Protein AF-A0A7Z0AZJ5-F1 (afdb_monomer_lite)

Radius of gyration: 17.48 Å; chains: 1; bounding box: 37×27×43 Å

Organism: NCBI:txid420952

Sequence (72 aa):
MTSYDAQCLMIAAGLGLGVMPRAIAQEQAAKLGLSIVTLTDSWAERDLLLAVRSLEALPVACRMLVAHLRGG

Secondary structure (DSSP, 8-state):
--HHHHHHHHHHTTS------HHHHHHHHHHHT-------SGGG--------S-STTS-HHHHHHHHHHTT-

Structure (mmCIF, N/CA/C/O backbone):
data_AF-A0A7Z0AZJ5-F1
#
_entry.id   AF-A0A7Z0AZJ5-F1
#
loop_
_atom_site.group_PDB
_atom_site.id
_atom_site.type_symbol
_atom_site.label_atom_id
_atom_site.label_alt_id
_atom_site.label_comp_id
_atom_site.label_asym_id
_atom_site.label_entity_id
_atom_site.label_seq_id
_atom_site.pdbx_PDB_ins_code
_atom_site.Cartn_x
_atom_site.Cartn_y
_atom_site.Cartn_z
_atom_site.occupancy
_atom_site.B_iso_or_equiv
_atom_site.auth_seq_id
_atom_site.auth_comp_id
_atom_site.auth_asym_id
_atom_site.auth_atom_id
_atom_site.pdbx_PDB_model_num
ATOM 1 N N . MET A 1 1 ? 7.473 11.953 8.411 1.00 50.09 1 MET A N 1
ATOM 2 C CA . MET A 1 1 ? 6.132 11.424 8.723 1.00 50.09 1 MET A CA 1
ATOM 3 C C . MET A 1 1 ? 5.443 11.186 7.398 1.00 50.09 1 MET A C 1
ATOM 5 O O . MET A 1 1 ? 5.349 12.132 6.623 1.00 50.09 1 MET A O 1
ATOM 9 N N . THR A 1 2 ? 5.105 9.942 7.061 1.00 66.56 2 THR A N 1
ATOM 10 C CA . THR A 1 2 ? 4.383 9.685 5.806 1.00 66.56 2 THR A CA 1
ATOM 11 C C . THR A 1 2 ? 2.963 10.245 5.928 1.00 66.56 2 THR A C 1
ATOM 13 O O . THR A 1 2 ? 2.469 10.435 7.043 1.00 66.56 2 THR A O 1
ATOM 16 N N . SER A 1 3 ? 2.294 10.548 4.811 1.00 81.56 3 SER A N 1
ATOM 17 C CA . SER A 1 3 ? 0.926 11.092 4.853 1.00 81.56 3 SER A CA 1
ATOM 18 C C . SER A 1 3 ? -0.050 10.170 5.595 1.00 81.56 3 SER A C 1
ATOM 20 O O . SER A 1 3 ? -0.988 10.652 6.227 1.00 81.56 3 SER A O 1
ATOM 22 N N . TYR A 1 4 ? 0.184 8.854 5.557 1.00 89.12 4 TYR A N 1
ATOM 23 C CA . TYR A 1 4 ? -0.670 7.867 6.212 1.00 89.12 4 TYR A CA 1
ATOM 24 C C . TYR A 1 4 ? -0.481 7.819 7.728 1.00 89.12 4 TYR A C 1
ATOM 26 O O . TYR A 1 4 ? -1.476 7.679 8.433 1.00 89.12 4 TYR A O 1
ATOM 34 N N . ASP A 1 5 ? 0.738 8.002 8.248 1.00 89.50 5 ASP A N 1
ATOM 35 C CA . ASP A 1 5 ? 0.968 8.037 9.703 1.00 89.50 5 ASP A CA 1
ATOM 36 C C . ASP A 1 5 ? 0.191 9.190 10.346 1.00 89.50 5 ASP A C 1
ATOM 38 O O . ASP A 1 5 ? -0.522 9.010 11.332 1.00 89.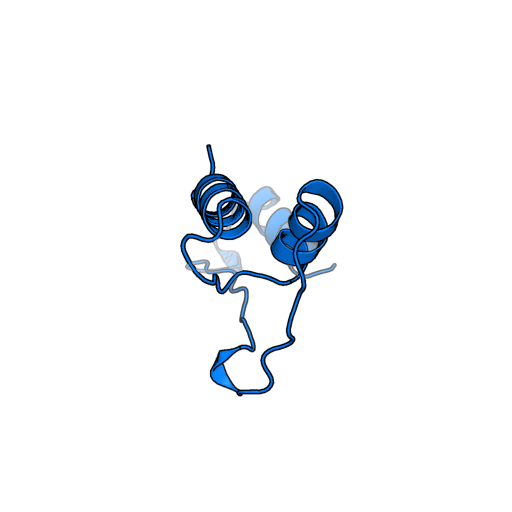50 5 ASP A O 1
ATOM 42 N N . ALA A 1 6 ? 0.280 10.376 9.732 1.00 92.19 6 ALA A N 1
ATOM 43 C CA . ALA A 1 6 ? -0.461 11.557 10.159 1.00 92.19 6 ALA A CA 1
ATOM 44 C C . ALA A 1 6 ? -1.976 11.302 10.148 1.00 92.19 6 ALA A C 1
ATOM 46 O O . ALA A 1 6 ? -2.671 11.614 11.112 1.00 92.19 6 ALA A O 1
ATOM 47 N N . GLN A 1 7 ? -2.479 10.696 9.068 1.00 93.69 7 GLN A N 1
ATOM 48 C CA . GLN A 1 7 ? -3.888 10.344 8.936 1.00 93.69 7 GLN A CA 1
ATOM 49 C C . GLN A 1 7 ? -4.333 9.350 10.020 1.00 93.69 7 GLN A C 1
ATOM 51 O O . GLN A 1 7 ? -5.369 9.564 10.641 1.00 93.69 7 GLN A O 1
ATOM 56 N N . CYS A 1 8 ? -3.545 8.309 10.303 1.00 94.00 8 CYS A N 1
ATOM 57 C CA . CYS A 1 8 ? -3.879 7.307 11.317 1.00 94.00 8 CYS A CA 1
ATOM 58 C C . CYS A 1 8 ? -3.911 7.900 12.729 1.00 94.00 8 CYS A C 1
ATOM 60 O O . CYS A 1 8 ? -4.817 7.584 13.498 1.00 94.00 8 CYS A O 1
ATOM 62 N N . LEU A 1 9 ? -2.985 8.809 13.051 1.00 94.62 9 LEU A N 1
ATOM 63 C CA . LEU A 1 9 ? -2.994 9.529 14.327 1.00 94.62 9 LEU A CA 1
ATOM 64 C C . LEU A 1 9 ? -4.242 10.410 14.479 1.00 94.62 9 LEU A C 1
ATOM 66 O O . LEU A 1 9 ? -4.852 10.422 15.545 1.00 94.62 9 LEU A O 1
ATOM 70 N N . MET A 1 10 ? -4.665 11.103 13.418 1.00 95.06 10 MET A N 1
ATOM 71 C CA . MET A 1 10 ? -5.904 11.890 13.448 1.00 95.06 10 MET A CA 1
ATOM 72 C C . MET A 1 10 ? -7.146 11.006 13.631 1.00 95.06 10 MET A C 1
ATOM 74 O O . MET A 1 10 ? -8.034 11.354 14.406 1.00 95.06 10 MET A O 1
ATOM 78 N N . ILE A 1 11 ? -7.201 9.849 12.966 1.00 96.12 11 ILE A N 1
ATOM 79 C CA . ILE A 1 11 ? -8.299 8.881 13.122 1.00 96.12 11 ILE A CA 1
ATOM 80 C C . ILE A 1 11 ? -8.338 8.341 14.556 1.00 96.12 11 ILE A C 1
ATOM 82 O O . ILE A 1 11 ? -9.404 8.304 15.163 1.00 96.12 11 ILE A O 1
ATOM 86 N N . ALA A 1 12 ? -7.184 7.985 15.126 1.00 95.62 12 ALA A N 1
ATOM 87 C CA . ALA A 1 12 ? -7.079 7.525 16.512 1.00 95.62 12 ALA A CA 1
ATOM 88 C C . ALA A 1 12 ? -7.495 8.600 17.527 1.00 95.62 12 ALA A C 1
ATOM 90 O O . ALA A 1 12 ? -8.053 8.279 18.572 1.00 95.62 12 ALA A O 1
ATOM 91 N N . ALA A 1 13 ? -7.296 9.878 17.194 1.00 96.12 13 ALA A N 1
ATOM 92 C CA . ALA A 1 13 ? -7.805 11.011 17.961 1.00 96.12 13 ALA A CA 1
ATOM 93 C C . ALA A 1 13 ? -9.311 11.288 17.746 1.00 96.12 13 ALA A C 1
ATOM 95 O O . ALA A 1 13 ? -9.832 12.265 18.280 1.00 96.12 13 ALA A O 1
ATOM 96 N N . GLY A 1 14 ? -10.020 10.465 16.966 1.00 95.94 14 GLY A N 1
ATOM 97 C CA . GLY A 1 14 ? -11.456 10.608 16.710 1.00 95.94 14 GLY A CA 1
ATOM 98 C C . GLY A 1 14 ? -11.817 11.691 15.690 1.00 95.94 14 GLY A C 1
ATOM 99 O O . GLY A 1 14 ? -12.969 12.112 15.632 1.00 95.94 14 GLY A O 1
ATOM 100 N N . LEU A 1 15 ? -10.860 12.154 14.881 1.00 96.75 15 LEU A N 1
ATOM 101 C CA . LEU A 1 15 ? -11.057 13.280 13.959 1.00 96.75 15 LEU A CA 1
ATOM 102 C C . LEU A 1 15 ? -11.597 12.875 12.577 1.00 96.75 15 LEU A C 1
ATOM 104 O O . LEU A 1 15 ? -11.750 13.735 11.711 1.00 96.75 15 LEU A O 1
ATOM 108 N N . GLY A 1 16 ? -11.887 11.591 12.343 1.00 94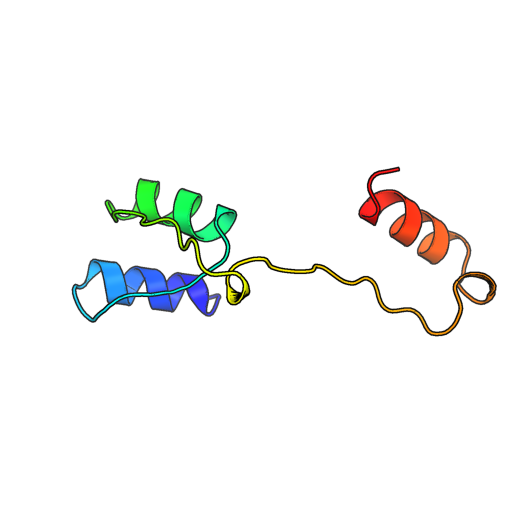.38 16 GLY A N 1
ATOM 109 C CA . GLY A 1 16 ? -12.523 11.139 11.105 1.00 94.38 16 GLY A CA 1
ATOM 110 C C . GLY A 1 16 ? -12.198 9.702 10.709 1.00 94.38 16 GLY A C 1
ATOM 111 O O . GLY A 1 16 ? -11.842 8.872 11.541 1.00 94.38 16 GLY A O 1
ATOM 112 N N . LEU A 1 17 ? -12.329 9.430 9.408 1.00 95.00 17 LEU A N 1
ATOM 113 C CA . LEU A 1 17 ? -12.047 8.147 8.759 1.00 95.00 17 LEU A CA 1
ATOM 114 C C . LEU A 1 17 ? -10.959 8.321 7.690 1.00 95.00 17 LEU A C 1
ATOM 116 O O . LEU A 1 17 ? -10.728 9.427 7.200 1.00 95.00 17 LEU A O 1
ATOM 120 N N . GLY A 1 18 ? -10.317 7.222 7.293 1.00 93.50 18 GLY A N 1
ATOM 121 C CA . GLY A 1 18 ? -9.315 7.215 6.227 1.00 93.50 18 GLY A CA 1
ATOM 122 C C . GLY A 1 18 ? -9.469 6.021 5.300 1.00 93.50 18 GLY A C 1
ATOM 123 O O . GLY A 1 18 ? -9.896 4.946 5.715 1.00 93.50 18 GLY A O 1
ATOM 124 N N . VAL A 1 19 ? -9.088 6.223 4.041 1.00 93.31 19 VAL A N 1
ATOM 125 C CA . VAL A 1 19 ? -8.996 5.176 3.021 1.00 93.31 19 VAL A CA 1
ATOM 126 C C . VAL A 1 19 ? -7.535 5.048 2.622 1.00 93.31 19 VAL A C 1
ATOM 128 O O . VAL A 1 19 ? -6.895 6.029 2.246 1.00 93.31 19 VAL A O 1
ATOM 131 N N . MET A 1 20 ? -6.995 3.838 2.728 1.00 93.06 20 MET A N 1
ATOM 132 C CA . MET A 1 20 ? -5.583 3.555 2.484 1.00 93.06 20 MET A CA 1
ATOM 133 C C . MET A 1 20 ? -5.386 2.089 2.076 1.00 93.06 20 MET A C 1
ATOM 135 O O . MET A 1 20 ? -6.287 1.270 2.282 1.00 93.06 20 MET A O 1
ATOM 139 N N . PRO A 1 21 ? -4.220 1.715 1.516 1.00 92.38 21 PRO A N 1
ATOM 140 C CA . PRO A 1 21 ? -3.923 0.323 1.202 1.00 92.38 21 PRO A CA 1
ATOM 141 C C . PRO A 1 21 ? -4.022 -0.590 2.432 1.00 92.38 21 PRO A C 1
ATOM 143 O O . PRO A 1 21 ? -3.563 -0.236 3.519 1.00 92.38 21 PRO A O 1
ATOM 146 N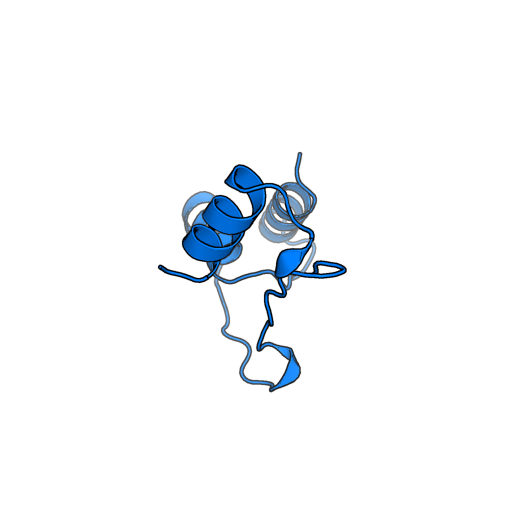 N . ARG A 1 22 ? -4.549 -1.806 2.232 1.00 92.12 22 ARG A N 1
ATOM 147 C CA . ARG A 1 22 ? -4.792 -2.799 3.296 1.00 92.12 22 ARG A CA 1
ATOM 148 C C . ARG A 1 22 ? -3.578 -3.042 4.197 1.00 92.12 22 ARG A C 1
ATOM 150 O O . ARG A 1 22 ? -3.749 -3.104 5.408 1.00 92.12 22 ARG A O 1
ATOM 157 N N . ALA A 1 23 ? -2.378 -3.141 3.622 1.00 90.56 23 ALA A N 1
ATOM 158 C CA . ALA A 1 23 ? -1.149 -3.384 4.381 1.00 90.56 23 ALA A CA 1
ATOM 159 C C . ALA A 1 23 ? -0.877 -2.283 5.425 1.00 90.56 23 ALA A C 1
ATOM 161 O O . ALA A 1 23 ? -0.561 -2.588 6.571 1.00 90.56 23 ALA A O 1
ATOM 162 N N . ILE A 1 24 ? -1.084 -1.014 5.052 1.00 91.81 24 ILE A N 1
ATOM 163 C CA . ILE A 1 24 ? -0.912 0.131 5.956 1.00 91.81 24 ILE A CA 1
ATOM 164 C C . ILE A 1 24 ? -1.997 0.126 7.035 1.00 91.81 24 ILE A C 1
ATOM 166 O O . ILE A 1 24 ? -1.694 0.285 8.216 1.00 91.81 24 ILE A O 1
ATOM 170 N N . ALA A 1 25 ? -3.255 -0.115 6.646 1.00 93.81 25 ALA A N 1
ATOM 171 C CA . ALA A 1 25 ? -4.367 -0.184 7.590 1.00 93.81 25 ALA A CA 1
ATOM 172 C C . ALA A 1 25 ? -4.153 -1.282 8.645 1.00 93.81 25 ALA A C 1
ATOM 174 O O . ALA A 1 25 ? -4.355 -1.033 9.827 1.00 93.81 25 ALA A O 1
ATOM 175 N N . GLN A 1 26 ? -3.707 -2.476 8.236 1.00 94.12 26 GLN A N 1
ATOM 176 C CA . GLN A 1 26 ? -3.423 -3.596 9.141 1.00 94.12 26 GLN A CA 1
ATOM 177 C C . GLN A 1 26 ? -2.317 -3.264 10.143 1.00 94.12 26 GLN A C 1
ATOM 179 O O . GLN 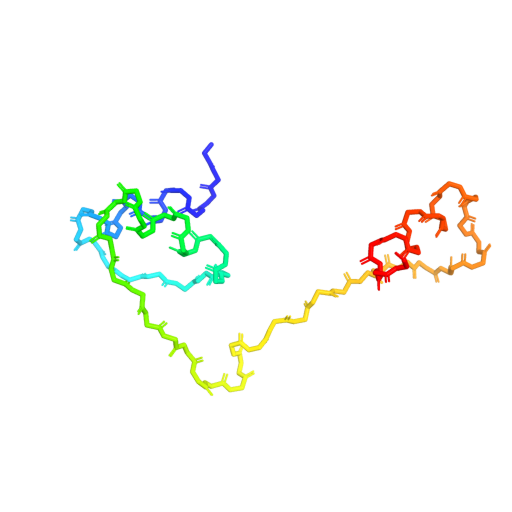A 1 26 ? -2.472 -3.526 11.335 1.00 94.12 26 GLN A O 1
ATOM 184 N N . GLU A 1 27 ? -1.225 -2.660 9.672 1.00 91.88 27 GLU A N 1
ATOM 185 C CA . GLU A 1 27 ? -0.113 -2.265 10.534 1.00 91.88 27 GLU A CA 1
ATOM 186 C C . GLU A 1 27 ? -0.544 -1.223 11.579 1.00 91.88 27 GLU A C 1
ATOM 188 O O . GLU A 1 27 ? -0.223 -1.350 12.761 1.00 91.88 27 GLU A O 1
ATOM 193 N N . GLN A 1 28 ? -1.283 -0.195 11.157 1.00 93.19 28 GLN A N 1
ATOM 194 C CA . GLN A 1 28 ? -1.666 0.924 12.020 1.00 93.19 28 GLN A CA 1
ATOM 195 C C . GLN A 1 28 ? -2.819 0.569 12.961 1.00 93.19 28 GLN A C 1
ATOM 197 O O . GLN A 1 28 ? -2.805 0.971 14.122 1.00 93.19 28 GLN A O 1
ATOM 202 N N . ALA A 1 29 ? -3.786 -0.233 12.507 1.00 92.81 29 ALA A N 1
ATOM 203 C CA . ALA A 1 29 ? -4.908 -0.672 13.329 1.00 92.81 29 ALA A CA 1
ATOM 204 C C . ALA A 1 29 ? -4.457 -1.465 14.555 1.00 92.81 29 ALA A C 1
ATOM 206 O O . ALA A 1 29 ? -4.931 -1.197 15.657 1.00 92.81 29 ALA A O 1
ATOM 207 N N . ALA A 1 30 ? -3.489 -2.371 14.383 1.00 91.62 30 ALA A N 1
ATOM 208 C CA . ALA A 1 30 ? -2.913 -3.117 15.496 1.00 91.62 30 ALA A CA 1
ATOM 209 C C . ALA A 1 30 ? -2.200 -2.198 16.506 1.00 91.62 30 ALA A C 1
ATOM 211 O O . ALA A 1 30 ? -2.300 -2.416 17.710 1.00 91.62 30 ALA A O 1
ATOM 212 N N . LYS A 1 31 ? -1.504 -1.158 16.027 1.00 93.12 31 LYS A N 1
ATOM 213 C CA . LYS A 1 31 ? -0.747 -0.217 16.871 1.00 93.12 31 LYS A CA 1
ATOM 214 C C . LYS A 1 31 ? -1.633 0.786 17.613 1.00 93.12 31 LYS A C 1
ATOM 216 O O . LYS A 1 31 ? -1.313 1.156 18.737 1.00 93.12 31 LYS A O 1
ATOM 221 N N . LEU A 1 32 ? -2.704 1.253 16.974 1.00 94.88 32 LEU A N 1
ATOM 222 C CA . LEU A 1 32 ? -3.524 2.378 17.438 1.00 94.88 32 LEU A CA 1
ATOM 223 C C . LEU A 1 32 ? -4.927 1.961 17.908 1.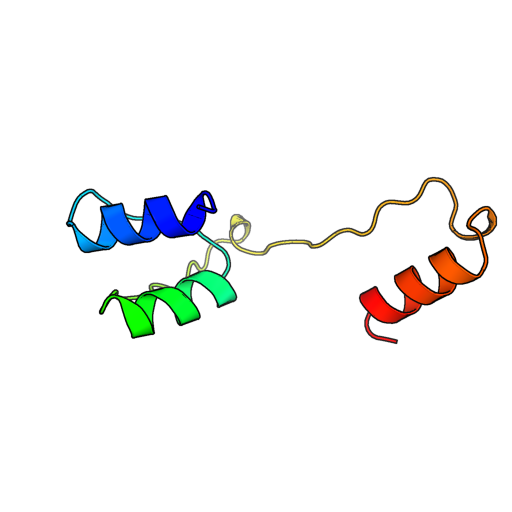00 94.88 32 LEU A C 1
ATOM 225 O O . LEU A 1 32 ? -5.730 2.823 18.253 1.00 94.88 32 LEU A O 1
ATOM 229 N N . GLY A 1 33 ? -5.241 0.661 17.913 1.00 93.88 33 GLY A N 1
ATOM 230 C CA . GLY A 1 33 ? -6.550 0.147 18.327 1.00 93.88 33 GLY A CA 1
ATOM 231 C C . GLY A 1 33 ? -7.689 0.536 17.380 1.00 93.88 33 GLY A C 1
ATOM 232 O O . GLY A 1 33 ? -8.828 0.692 17.815 1.00 93.88 33 GLY A O 1
ATOM 233 N N . LEU A 1 34 ? -7.391 0.727 16.091 1.00 95.31 34 LEU A N 1
ATOM 234 C CA . LEU A 1 34 ? -8.389 1.121 15.094 1.00 95.31 34 LEU A CA 1
ATOM 235 C C . LEU A 1 34 ? -9.131 -0.097 14.540 1.00 95.31 34 LEU A C 1
ATOM 237 O O . LEU A 1 34 ? -8.594 -1.199 14.458 1.00 95.31 34 LEU A O 1
ATOM 241 N N . SER A 1 35 ? -10.366 0.122 14.094 1.00 95.31 35 SER A N 1
ATOM 242 C CA . SER A 1 35 ? -11.131 -0.877 13.343 1.00 95.31 35 SER A CA 1
ATOM 243 C C . SER A 1 35 ? -10.922 -0.701 11.839 1.00 95.31 35 SER A C 1
ATOM 245 O O . SER A 1 35 ? -10.814 0.422 11.349 1.00 95.31 35 SER A O 1
ATOM 247 N N . ILE A 1 36 ? -10.897 -1.810 11.098 1.00 96.19 36 ILE A N 1
ATOM 248 C CA . ILE A 1 36 ? -10.768 -1.814 9.636 1.00 96.19 36 ILE A CA 1
ATOM 249 C C . ILE A 1 36 ? -12.076 -2.303 9.021 1.00 96.19 36 ILE A C 1
ATOM 251 O O . ILE A 1 36 ? -12.590 -3.353 9.404 1.00 96.19 36 ILE A O 1
ATOM 255 N N . VAL A 1 37 ? -12.564 -1.585 8.010 1.00 95.12 37 VAL A N 1
ATOM 256 C CA . VAL A 1 37 ? -13.691 -2.004 7.167 1.00 95.12 37 VAL A CA 1
ATOM 257 C C . VAL A 1 37 ? -13.175 -2.248 5.751 1.00 95.12 37 VAL A C 1
ATOM 259 O O . VAL A 1 37 ? -12.446 -1.425 5.200 1.00 95.12 37 VAL A O 1
ATOM 262 N N . THR A 1 38 ? -13.516 -3.398 5.164 1.00 93.69 38 THR A N 1
ATOM 263 C CA . THR A 1 38 ? -13.154 -3.697 3.770 1.00 93.69 38 THR A CA 1
ATOM 264 C C . THR A 1 38 ? -14.111 -2.974 2.828 1.00 93.69 38 THR A C 1
ATOM 266 O O . THR A 1 38 ? -15.323 -3.127 2.945 1.00 93.69 38 THR A O 1
ATOM 269 N N . LEU A 1 39 ? -13.555 -2.217 1.886 1.00 94.38 39 LEU A N 1
ATOM 270 C CA . LEU A 1 39 ? -14.296 -1.627 0.775 1.00 94.38 39 LEU A CA 1
ATOM 271 C C . LEU A 1 39 ? -14.573 -2.711 -0.272 1.00 94.38 39 LEU A C 1
ATOM 273 O O . LEU A 1 39 ? -13.682 -3.503 -0.579 1.00 94.38 39 LEU A O 1
ATOM 277 N N . THR A 1 40 ? -15.806 -2.765 -0.773 1.00 94.25 40 THR A N 1
ATOM 278 C CA . THR A 1 40 ? -16.262 -3.806 -1.724 1.00 94.25 40 THR A CA 1
ATOM 279 C C . THR A 1 40 ? -16.546 -3.256 -3.115 1.00 94.25 40 THR A C 1
ATOM 281 O O . THR A 1 40 ? -16.842 -4.005 -4.041 1.00 94.25 40 THR A O 1
ATOM 284 N N . ASP A 1 41 ? -16.444 -1.943 -3.264 1.00 94.06 41 ASP A N 1
ATOM 285 C CA . ASP A 1 41 ? -16.642 -1.250 -4.516 1.00 94.06 41 ASP A CA 1
ATOM 286 C C . ASP A 1 41 ? -15.487 -1.510 -5.488 1.00 94.06 41 ASP A C 1
ATOM 288 O O . ASP A 1 41 ? -14.326 -1.602 -5.088 1.00 94.06 41 ASP A O 1
ATOM 292 N N . SER A 1 42 ? -15.784 -1.531 -6.787 1.00 91.50 42 SER A N 1
ATOM 293 C CA . SER A 1 42 ? -14.784 -1.784 -7.833 1.00 91.50 42 SER A CA 1
ATOM 294 C C . SER A 1 42 ? -13.634 -0.773 -7.847 1.00 91.50 42 SER A C 1
ATOM 296 O O . SER A 1 42 ? -12.525 -1.106 -8.249 1.00 91.50 42 SER A O 1
ATOM 298 N N . TRP A 1 43 ? -13.862 0.458 -7.383 1.00 90.75 43 TRP A N 1
ATOM 299 C CA . TRP A 1 43 ? -12.816 1.479 -7.293 1.00 90.75 43 TRP A CA 1
ATOM 300 C C . TRP A 1 43 ? -11.766 1.179 -6.211 1.00 90.75 43 TRP A C 1
ATOM 302 O O . TRP A 1 43 ? -10.698 1.788 -6.220 1.00 90.75 43 TRP A O 1
ATOM 312 N N . ALA A 1 44 ? -12.065 0.284 -5.262 1.00 92.31 44 ALA A N 1
ATOM 313 C CA . ALA A 1 44 ? -11.158 -0.070 -4.173 1.00 92.31 44 ALA A CA 1
ATOM 314 C C . ALA A 1 44 ? -10.075 -1.075 -4.597 1.00 92.31 44 ALA A C 1
ATOM 316 O O . ALA A 1 44 ? -9.095 -1.272 -3.867 1.00 92.31 44 ALA A O 1
ATOM 317 N N . GLU A 1 45 ? -10.225 -1.698 -5.768 1.00 89.75 45 GLU A N 1
ATOM 318 C CA . GLU A 1 45 ? -9.164 -2.476 -6.392 1.00 89.75 45 GLU A CA 1
ATOM 319 C C . GLU A 1 45 ? -8.078 -1.537 -6.912 1.00 89.75 45 GLU A C 1
ATOM 321 O O . GLU A 1 45 ? -8.338 -0.539 -7.582 1.00 89.75 45 GLU A O 1
ATOM 326 N N . ARG A 1 46 ? -6.830 -1.830 -6.547 1.00 87.25 46 ARG A N 1
ATOM 327 C CA . ARG A 1 46 ? -5.706 -0.935 -6.801 1.00 87.25 46 ARG A CA 1
ATOM 328 C C . ARG A 1 46 ? -4.683 -1.598 -7.702 1.00 87.25 46 ARG A C 1
ATOM 330 O O . ARG A 1 46 ? -3.978 -2.508 -7.266 1.00 87.25 46 ARG A O 1
ATOM 337 N N . ASP A 1 47 ? -4.506 -1.034 -8.888 1.00 88.25 47 ASP A N 1
ATOM 338 C CA . ASP A 1 47 ? -3.465 -1.456 -9.817 1.00 88.25 47 ASP A CA 1
ATOM 339 C C . ASP A 1 47 ? -2.105 -0.835 -9.464 1.00 88.25 47 ASP A C 1
ATOM 341 O O . ASP A 1 47 ? -1.941 0.385 -9.372 1.00 88.25 47 ASP A O 1
ATOM 345 N N . LEU A 1 48 ? -1.094 -1.688 -9.268 1.00 89.38 48 LEU A N 1
ATOM 346 C CA . LEU A 1 48 ? 0.312 -1.282 -9.231 1.00 89.38 48 LEU A CA 1
ATOM 347 C C . LEU A 1 48 ? 0.923 -1.450 -10.612 1.00 89.38 48 LEU A C 1
ATOM 349 O O . LEU A 1 48 ? 1.163 -2.568 -11.060 1.00 89.38 48 LEU A O 1
ATOM 353 N N . LEU A 1 49 ? 1.221 -0.332 -11.265 1.00 92.50 49 LEU A N 1
ATOM 354 C CA . LEU A 1 49 ? 1.782 -0.337 -12.608 1.00 92.50 49 LEU A CA 1
ATOM 355 C C . LEU A 1 49 ? 3.286 -0.052 -12.577 1.00 92.50 49 LEU A C 1
ATOM 357 O O . LEU A 1 49 ? 3.754 0.859 -11.896 1.00 92.50 49 LEU A O 1
ATOM 361 N N . LEU A 1 50 ? 4.039 -0.813 -13.372 1.00 93.62 50 LEU A N 1
ATOM 362 C CA . LEU A 1 50 ? 5.443 -0.544 -13.679 1.00 93.62 50 LEU A CA 1
ATOM 363 C C . LEU A 1 50 ? 5.519 0.106 -15.062 1.00 93.62 50 LEU A C 1
ATOM 365 O O . LEU A 1 50 ? 5.297 -0.562 -16.073 1.00 93.62 50 LEU A O 1
ATOM 369 N N . ALA A 1 51 ? 5.835 1.400 -15.107 1.00 94.38 51 ALA A N 1
ATOM 370 C CA . ALA A 1 51 ? 5.928 2.157 -16.350 1.00 94.38 51 ALA A CA 1
ATOM 371 C C . ALA A 1 51 ? 7.385 2.291 -16.806 1.00 94.38 51 ALA A C 1
ATOM 373 O O . ALA A 1 51 ? 8.235 2.812 -16.085 1.00 94.38 51 ALA A O 1
ATOM 374 N N . VAL A 1 52 ? 7.665 1.851 -18.032 1.00 94.69 52 VAL A N 1
ATOM 375 C CA . VAL A 1 52 ? 8.965 2.022 -18.690 1.00 94.69 52 VAL A CA 1
ATOM 376 C C . VAL A 1 52 ? 8.736 2.418 -20.141 1.00 94.69 52 VAL A C 1
ATOM 378 O O . VAL A 1 52 ? 7.773 1.975 -20.761 1.00 94.69 52 VAL A O 1
ATOM 381 N N . ARG A 1 53 ? 9.619 3.251 -20.700 1.00 93.19 53 ARG A N 1
ATOM 382 C CA . 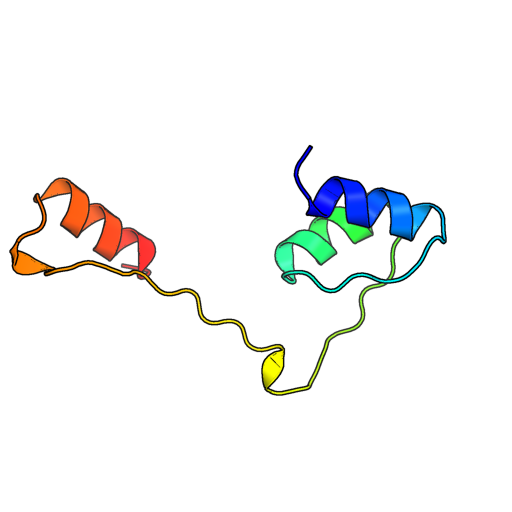ARG A 1 53 ? 9.485 3.714 -22.091 1.00 93.19 53 ARG A CA 1
ATOM 383 C C . ARG A 1 53 ? 9.619 2.568 -23.100 1.00 93.19 53 ARG A C 1
ATOM 385 O O . ARG A 1 53 ? 8.859 2.504 -24.055 1.00 93.19 53 ARG A O 1
ATOM 392 N N . SER A 1 54 ? 10.605 1.698 -22.901 1.00 95.62 54 SER A N 1
ATOM 393 C CA . SER A 1 54 ? 10.829 0.475 -23.677 1.00 95.62 54 SER A CA 1
ATOM 394 C C . SER A 1 54 ? 11.577 -0.512 -22.790 1.00 95.62 54 SER A C 1
ATOM 396 O O . SER A 1 54 ? 12.619 -0.159 -22.242 1.00 95.62 54 SER A O 1
ATOM 398 N N . LEU A 1 55 ? 11.046 -1.728 -22.631 1.00 94.00 55 LEU A N 1
ATOM 399 C CA . LEU A 1 55 ? 11.684 -2.777 -21.825 1.00 94.00 55 LEU A CA 1
ATOM 400 C C . LEU A 1 55 ? 13.033 -3.205 -22.410 1.00 94.00 55 LEU A C 1
ATOM 402 O O . LEU A 1 55 ? 13.969 -3.470 -21.661 1.00 94.00 55 LEU A O 1
ATOM 406 N N . GLU A 1 56 ? 13.143 -3.246 -23.735 1.00 94.19 56 GLU A N 1
ATOM 407 C CA . GLU A 1 56 ? 14.351 -3.677 -24.445 1.00 94.19 56 GLU A CA 1
ATOM 408 C C . GLU A 1 56 ? 15.476 -2.645 -24.331 1.00 94.19 56 GLU A C 1
ATOM 410 O O . GLU A 1 56 ? 16.640 -3.007 -24.169 1.00 94.19 56 GLU A O 1
ATOM 415 N N . ALA A 1 57 ? 15.118 -1.358 -24.331 1.00 96.19 57 ALA A N 1
ATOM 416 C CA . ALA A 1 57 ? 16.067 -0.254 -24.210 1.00 96.19 57 ALA A CA 1
ATOM 417 C C . ALA A 1 57 ? 16.597 -0.043 -22.778 1.00 96.19 57 ALA A C 1
ATOM 419 O O . ALA A 1 57 ? 17.486 0.782 -22.568 1.00 96.19 57 ALA A O 1
ATOM 420 N N . LEU A 1 58 ? 16.056 -0.747 -21.776 1.00 96.69 58 LEU A N 1
ATOM 421 C CA . LEU A 1 58 ? 16.531 -0.642 -20.397 1.00 96.69 58 LEU A CA 1
ATOM 422 C C . LEU A 1 58 ? 17.932 -1.250 -20.239 1.00 96.69 58 LEU A C 1
ATOM 424 O O . LEU A 1 58 ? 18.195 -2.312 -20.805 1.00 96.69 58 LEU A O 1
ATOM 428 N N . PRO A 1 59 ? 18.795 -0.682 -19.377 1.00 97.00 59 PRO A N 1
ATOM 429 C CA . PRO A 1 59 ? 19.991 -1.369 -18.904 1.00 97.00 59 PRO A CA 1
ATOM 430 C C . PRO A 1 59 ? 19.658 -2.737 -18.292 1.00 97.00 59 PRO A C 1
ATOM 432 O O . PRO A 1 59 ? 18.586 -2.924 -17.712 1.00 97.00 59 PRO A O 1
ATOM 435 N N . VAL A 1 60 ? 20.600 -3.684 -18.361 1.00 96.25 60 VAL A N 1
ATOM 436 C CA . VAL A 1 60 ? 20.421 -5.062 -17.855 1.00 96.25 60 VAL A CA 1
ATOM 437 C C . VAL A 1 60 ? 19.928 -5.074 -16.405 1.00 96.25 60 VAL A C 1
ATOM 439 O O . VAL A 1 60 ? 18.934 -5.731 -16.105 1.00 96.25 60 VAL A O 1
ATOM 442 N N . ALA A 1 61 ? 20.558 -4.289 -15.527 1.00 96.81 61 ALA A N 1
ATOM 443 C CA . ALA A 1 61 ? 20.168 -4.190 -14.121 1.00 96.81 61 ALA A CA 1
ATOM 444 C C . ALA A 1 61 ? 18.714 -3.708 -13.937 1.00 96.81 61 ALA A C 1
ATOM 446 O O . ALA A 1 61 ? 17.985 -4.233 -13.099 1.00 96.81 61 ALA A O 1
ATOM 447 N N . CYS A 1 62 ? 18.251 -2.761 -14.759 1.00 96.44 62 CYS A N 1
ATOM 448 C CA . CYS A 1 62 ? 16.868 -2.286 -14.718 1.00 96.44 62 CYS A CA 1
ATOM 449 C C . CYS A 1 62 ? 15.881 -3.358 -15.202 1.00 96.44 62 CYS A C 1
ATOM 451 O O . CYS A 1 62 ? 14.809 -3.495 -14.619 1.00 96.44 62 CYS A O 1
ATOM 453 N N . ARG A 1 63 ? 16.236 -4.154 -16.223 1.00 95.75 63 ARG A N 1
ATOM 454 C CA . ARG A 1 63 ? 15.407 -5.297 -16.649 1.00 95.75 63 ARG A CA 1
ATOM 455 C C . ARG A 1 63 ? 15.296 -6.357 -15.556 1.00 95.75 63 ARG A C 1
ATOM 457 O O . ARG A 1 63 ? 14.204 -6.868 -15.331 1.00 95.75 63 ARG A O 1
ATOM 464 N N . MET A 1 64 ? 16.394 -6.642 -14.852 1.00 95.62 64 MET A N 1
ATOM 465 C CA . MET A 1 64 ? 16.390 -7.556 -13.704 1.00 95.62 64 MET A CA 1
ATOM 466 C C . MET A 1 64 ? 15.482 -7.046 -12.580 1.00 95.62 64 MET A C 1
ATOM 468 O O . MET A 1 64 ? 14.692 -7.815 -12.042 1.00 95.62 64 MET A O 1
ATOM 472 N N . LEU A 1 65 ? 15.532 -5.746 -12.270 1.00 96.50 65 LEU A N 1
ATOM 473 C CA . LEU A 1 65 ? 14.635 -5.136 -11.287 1.00 96.50 65 LEU A CA 1
ATOM 474 C C . LEU A 1 65 ? 13.163 -5.256 -11.704 1.00 96.50 65 LEU A C 1
ATOM 476 O O . LEU A 1 65 ? 12.327 -5.631 -10.888 1.00 96.50 65 LEU A O 1
ATOM 480 N N . VAL A 1 66 ? 12.839 -4.971 -12.969 1.00 96.25 66 VAL A N 1
ATOM 481 C CA . VAL A 1 66 ? 11.468 -5.127 -13.479 1.00 96.25 66 VAL A CA 1
ATOM 482 C C . VAL A 1 66 ? 10.999 -6.578 -13.366 1.00 96.25 66 VAL A C 1
ATOM 484 O O . VAL A 1 66 ? 9.863 -6.804 -12.962 1.00 96.25 66 VAL A O 1
ATOM 487 N N . ALA A 1 67 ? 11.851 -7.553 -13.694 1.00 94.25 67 ALA A N 1
ATOM 488 C CA . ALA A 1 67 ? 11.521 -8.969 -13.544 1.00 94.25 67 ALA A CA 1
ATOM 489 C C . ALA A 1 67 ? 11.237 -9.329 -12.076 1.00 94.25 67 ALA A C 1
ATOM 491 O O . ALA A 1 67 ? 10.205 -9.925 -11.784 1.00 94.25 67 ALA A O 1
ATOM 492 N N . HIS A 1 68 ? 12.091 -8.882 -11.153 1.00 95.50 68 HIS A N 1
ATOM 493 C CA . HIS A 1 68 ? 11.908 -9.114 -9.721 1.00 95.50 68 HIS A CA 1
ATOM 494 C C . HIS A 1 68 ? 10.608 -8.492 -9.183 1.00 95.50 68 HIS A C 1
ATOM 496 O O . HIS A 1 68 ? 9.831 -9.156 -8.505 1.00 95.50 68 HIS A O 1
ATOM 502 N N . LEU A 1 69 ? 10.317 -7.234 -9.533 1.00 94.25 69 LEU A N 1
ATOM 503 C CA . LEU A 1 69 ? 9.106 -6.536 -9.078 1.00 94.25 69 LEU A CA 1
ATOM 504 C C . LEU A 1 69 ? 7.810 -7.083 -9.698 1.00 94.25 69 LEU A C 1
ATOM 506 O O . LEU A 1 69 ? 6.735 -6.850 -9.152 1.00 94.25 69 LEU A O 1
ATOM 510 N N . ARG A 1 70 ? 7.892 -7.800 -10.825 1.00 92.00 70 ARG A N 1
ATOM 511 C CA . ARG A 1 70 ? 6.751 -8.502 -11.438 1.00 92.00 70 ARG A CA 1
ATOM 512 C C . ARG A 1 70 ? 6.457 -9.863 -10.799 1.00 92.00 70 ARG A C 1
ATOM 514 O O . ARG A 1 70 ? 5.515 -10.516 -11.233 1.00 92.00 70 ARG A O 1
ATOM 521 N N . GLY A 1 71 ? 7.216 -10.272 -9.781 1.00 82.00 71 GLY A N 1
ATOM 522 C CA . GLY A 1 71 ? 7.056 -11.577 -9.140 1.00 82.00 71 GLY A CA 1
ATOM 523 C C . GLY A 1 71 ? 7.722 -12.714 -9.913 1.00 82.00 71 GLY A C 1
ATOM 524 O O . GLY A 1 71 ? 7.181 -13.817 -9.939 1.00 82.00 71 GLY A O 1
ATOM 525 N N . GLY A 1 72 ? 8.852 -12.427 -10.573 1.00 48.66 72 GLY A N 1
ATOM 526 C CA . GLY A 1 72 ? 9.770 -13.472 -11.033 1.00 48.66 72 GLY A CA 1
ATOM 527 C C . GLY A 1 72 ? 10.307 -14.319 -9.887 1.00 48.66 72 GLY A C 1
ATOM 528 O O . GLY A 1 72 ? 10.446 -13.776 -8.765 1.00 48.66 72 GLY A O 1
#

Foldseek 3Di:
DPPLVVVLVCVLVVNDDDDDDPVSCVVSCVVSVDDDDDDPDPVSDDDDDDDDPDLVPDDPVVVVVVVVVVPD

InterPro domains:
  IPR005119 LysR, substrate-binding [PF03466] (2-70)

pLDDT: mean 91.84, std 8.36, range [48.66, 97.0]